Protein AF-A0A850A4W3-F1 (afdb_monomer_lite)

Radius of gyration: 32.35 Å; chains: 1; bounding box: 42×57×96 Å

pLDDT: mean 73.52, std 19.91, range [36.59, 97.5]

Foldseek 3Di:
DDPDDPVNVVVVVVVCCVPQNPVRVVVVVVVVVVVVVVVVVVVVVVCVVCVVVCPVVVVVVVVVVVPPVVVVVVVVVVVVVVVVVVVVPPPDDDDYDDDD

Structure (mmCIF, N/CA/C/O backbone):
data_AF-A0A850A4W3-F1
#
_entry.id   AF-A0A850A4W3-F1
#
loop_
_atom_site.group_PDB
_atom_site.id
_atom_site.type_symbol
_atom_site.label_atom_id
_atom_site.label_alt_id
_atom_site.label_comp_id
_atom_site.label_asym_id
_atom_site.label_entity_id
_atom_site.label_seq_id
_atom_site.pdbx_PDB_ins_code
_atom_site.Cartn_x
_atom_site.Cartn_y
_atom_site.Cartn_z
_atom_site.occupancy
_atom_site.B_iso_or_equiv
_atom_site.auth_seq_id
_atom_site.auth_comp_id
_atom_site.auth_asym_id
_atom_site.auth_atom_id
_atom_site.pdbx_PDB_model_num
ATOM 1 N N . MET A 1 1 ? 12.884 -23.223 2.298 1.00 60.41 1 MET A N 1
ATOM 2 C CA . MET A 1 1 ? 13.962 -23.006 1.314 1.00 60.41 1 MET A CA 1
ATOM 3 C C . MET A 1 1 ? 13.484 -21.966 0.310 1.00 60.41 1 MET A C 1
ATOM 5 O O . MET A 1 1 ? 12.860 -22.321 -0.674 1.00 60.41 1 MET A O 1
ATOM 9 N N . PHE A 1 2 ? 13.697 -20.687 0.616 1.00 70.50 2 PHE A N 1
ATOM 10 C CA . PHE A 1 2 ? 13.510 -19.559 -0.300 1.00 70.50 2 PHE A CA 1
ATOM 11 C C . PHE A 1 2 ? 14.688 -18.633 -0.037 1.00 70.50 2 PHE A C 1
ATOM 13 O O . PHE A 1 2 ? 14.652 -17.823 0.885 1.00 70.50 2 PHE A O 1
ATOM 20 N N . ASN A 1 3 ? 15.766 -18.824 -0.785 1.00 79.00 3 ASN A N 1
ATOM 21 C CA . ASN A 1 3 ? 16.923 -17.945 -0.716 1.00 79.00 3 ASN A CA 1
ATOM 22 C C . ASN A 1 3 ? 16.645 -16.714 -1.581 1.00 79.00 3 ASN A C 1
ATOM 24 O O . ASN A 1 3 ? 17.374 -16.491 -2.521 1.00 79.00 3 ASN A O 1
ATOM 28 N N . ILE A 1 4 ? 15.567 -15.960 -1.335 1.00 85.38 4 ILE A N 1
ATOM 29 C CA . ILE A 1 4 ? 15.333 -14.712 -2.077 1.00 85.38 4 ILE A CA 1
ATOM 30 C C . ILE A 1 4 ? 16.284 -13.660 -1.514 1.00 85.38 4 ILE A C 1
ATOM 32 O O . ILE A 1 4 ? 16.040 -13.075 -0.456 1.00 85.38 4 ILE A O 1
ATOM 36 N N . GLY A 1 5 ? 17.402 -13.463 -2.206 1.00 92.94 5 GLY A N 1
ATOM 37 C CA . GLY A 1 5 ? 18.302 -12.343 -1.979 1.00 92.94 5 GLY A CA 1
ATOM 38 C C . GLY A 1 5 ? 17.865 -11.093 -2.745 1.00 92.94 5 GLY A C 1
ATOM 39 O O . GLY A 1 5 ? 16.958 -11.116 -3.581 1.00 92.94 5 GLY A O 1
ATOM 40 N N . LEU A 1 6 ? 18.571 -9.983 -2.506 1.00 94.38 6 LEU A N 1
ATOM 41 C CA . LEU A 1 6 ? 18.375 -8.738 -3.262 1.00 94.38 6 LEU A CA 1
ATOM 42 C C . LEU A 1 6 ? 18.553 -8.943 -4.779 1.00 94.38 6 LEU A C 1
ATOM 44 O O . LEU A 1 6 ? 17.839 -8.324 -5.565 1.00 94.38 6 LEU A O 1
ATOM 48 N N . GLY A 1 7 ? 19.467 -9.830 -5.190 1.00 95.00 7 GLY A N 1
ATOM 49 C CA . GLY A 1 7 ? 19.716 -10.148 -6.599 1.00 95.00 7 GLY A CA 1
ATOM 50 C C . GLY A 1 7 ? 18.545 -10.863 -7.278 1.00 95.00 7 GLY A C 1
ATOM 51 O O . GLY A 1 7 ? 18.124 -10.448 -8.357 1.00 95.00 7 GLY A O 1
ATOM 52 N N . GLU A 1 8 ? 17.968 -11.889 -6.643 1.00 92.94 8 GLU A N 1
ATOM 53 C CA . GLU A 1 8 ? 16.796 -12.582 -7.197 1.00 92.94 8 GLU A CA 1
ATOM 54 C C . GLU A 1 8 ? 15.559 -11.689 -7.222 1.00 92.94 8 GLU A C 1
ATOM 56 O O . GLU A 1 8 ? 14.812 -11.729 -8.199 1.00 92.94 8 GLU A O 1
ATOM 61 N N . LEU A 1 9 ? 15.359 -10.838 -6.207 1.00 94.25 9 LEU A N 1
ATOM 62 C CA . LEU A 1 9 ? 14.262 -9.868 -6.218 1.00 94.25 9 LEU A CA 1
ATOM 63 C C . LEU A 1 9 ? 14.365 -8.934 -7.433 1.00 94.25 9 LEU A C 1
ATOM 65 O O . LEU A 1 9 ? 13.368 -8.700 -8.116 1.00 94.25 9 LEU A O 1
ATOM 69 N N . LEU A 1 10 ? 15.567 -8.429 -7.723 1.00 95.50 10 LEU A N 1
ATOM 70 C CA . LEU A 1 10 ? 15.806 -7.539 -8.858 1.00 95.50 10 LEU A CA 1
ATOM 71 C C . LEU A 1 10 ? 15.617 -8.265 -10.198 1.00 95.50 10 LEU A C 1
ATOM 73 O O . LEU A 1 10 ? 15.002 -7.717 -11.112 1.00 95.50 10 LEU A O 1
ATOM 77 N N . PHE A 1 11 ? 16.071 -9.516 -10.298 1.00 95.31 11 PHE A N 1
ATOM 78 C CA . PHE A 1 11 ? 15.849 -10.357 -11.475 1.00 95.31 11 PHE A CA 1
ATOM 79 C C . PHE A 1 11 ? 14.354 -10.583 -11.746 1.00 95.31 11 PHE A C 1
ATOM 81 O O . PHE A 1 11 ? 13.886 -10.367 -12.864 1.00 95.31 11 PHE A O 1
ATOM 88 N N . VAL A 1 12 ? 13.580 -10.942 -10.717 1.00 94.38 12 VAL A N 1
ATOM 89 C CA . VAL A 1 12 ? 12.123 -11.112 -10.836 1.00 94.38 12 VAL A CA 1
ATOM 90 C C . VAL A 1 12 ? 11.444 -9.789 -11.186 1.00 94.38 12 VAL A C 1
ATOM 92 O O . VAL A 1 12 ? 10.576 -9.772 -12.056 1.00 94.38 12 VAL A O 1
ATOM 95 N N . ALA A 1 13 ? 11.853 -8.674 -10.574 1.00 94.12 13 ALA A N 1
ATOM 96 C CA . ALA A 1 13 ? 11.313 -7.358 -10.902 1.00 94.12 13 ALA A CA 1
ATOM 97 C C . ALA A 1 13 ? 11.505 -7.029 -12.389 1.00 94.12 13 ALA A C 1
ATOM 99 O O . ALA A 1 13 ? 10.548 -6.630 -13.048 1.00 94.12 13 ALA A O 1
ATOM 100 N N . ILE A 1 14 ? 12.698 -7.269 -12.944 1.00 96.25 14 ILE A N 1
ATOM 101 C CA . ILE A 1 14 ? 12.972 -7.084 -14.377 1.00 96.25 14 ILE A CA 1
ATOM 102 C C . ILE A 1 14 ? 12.076 -7.988 -15.232 1.00 96.25 14 ILE A C 1
ATOM 104 O O . ILE A 1 14 ? 11.482 -7.510 -16.196 1.00 96.25 14 ILE A O 1
ATOM 108 N N . LEU A 1 15 ? 11.926 -9.267 -14.877 1.00 95.88 15 LEU A N 1
ATOM 109 C CA . LEU A 1 15 ? 11.050 -10.180 -15.619 1.00 95.88 15 LEU A CA 1
ATOM 110 C C . LEU A 1 15 ? 9.596 -9.700 -15.640 1.00 95.88 15 LEU A C 1
ATOM 112 O O . LEU A 1 15 ? 8.970 -9.678 -16.700 1.00 95.88 15 LEU A O 1
ATOM 116 N N . VAL A 1 16 ? 9.066 -9.272 -14.493 1.00 95.62 16 VAL A N 1
ATOM 117 C CA . VAL A 1 16 ? 7.706 -8.725 -14.396 1.00 95.62 16 VAL A CA 1
ATOM 118 C C . VAL A 1 16 ? 7.579 -7.453 -15.236 1.00 95.62 16 VAL A C 1
ATOM 120 O O . VAL A 1 16 ? 6.606 -7.304 -15.975 1.00 95.62 16 VAL A O 1
ATOM 123 N N . LEU A 1 17 ? 8.571 -6.560 -15.174 1.00 95.12 17 LEU A N 1
ATOM 124 C CA . LEU A 1 17 ? 8.613 -5.339 -15.981 1.00 95.12 17 LEU A CA 1
ATOM 125 C C . LEU A 1 17 ? 8.612 -5.639 -17.484 1.00 95.12 17 LEU A C 1
ATOM 127 O O . LEU A 1 17 ? 7.969 -4.910 -18.226 1.00 95.12 17 LEU A O 1
ATOM 131 N N . ILE A 1 18 ? 9.281 -6.698 -17.941 1.00 95.88 18 ILE A N 1
ATOM 132 C CA . ILE A 1 18 ? 9.284 -7.088 -19.361 1.00 95.88 18 ILE A CA 1
ATOM 133 C C . ILE A 1 18 ? 7.943 -7.709 -19.764 1.00 95.88 18 ILE A C 1
ATOM 135 O O . ILE A 1 18 ? 7.406 -7.386 -20.821 1.00 95.88 18 ILE A O 1
ATOM 139 N N . PHE A 1 19 ? 7.397 -8.601 -18.937 1.00 95.25 19 PHE A N 1
ATOM 140 C CA . PHE A 1 19 ? 6.218 -9.392 -19.296 1.00 95.25 19 PHE A CA 1
ATOM 141 C C . PHE A 1 19 ? 4.916 -8.587 -19.230 1.00 95.25 19 PHE A C 1
ATOM 143 O O . PHE A 1 19 ? 4.061 -8.687 -20.106 1.00 95.25 19 PHE A O 1
ATOM 150 N N . ILE A 1 20 ? 4.764 -7.784 -18.175 1.00 93.00 20 ILE A N 1
ATOM 151 C CA . ILE A 1 20 ? 3.591 -6.935 -17.941 1.00 93.00 20 ILE A CA 1
ATOM 152 C C . ILE A 1 20 ? 3.824 -5.516 -18.466 1.00 93.00 20 ILE A C 1
ATOM 154 O O . ILE A 1 20 ? 2.881 -4.872 -18.918 1.00 93.00 20 ILE A O 1
ATOM 158 N N . GLY A 1 21 ? 5.060 -5.022 -18.443 1.00 94.56 21 GLY A N 1
ATOM 159 C CA . GLY A 1 21 ? 5.390 -3.639 -18.782 1.00 94.56 21 GLY A CA 1
ATOM 160 C C . GLY A 1 21 ? 5.546 -2.748 -17.537 1.00 94.56 21 GLY A C 1
ATOM 161 O O . GLY A 1 21 ? 4.759 -2.875 -16.589 1.00 94.56 21 GLY A O 1
ATOM 162 N N . PRO A 1 22 ? 6.496 -1.790 -17.538 1.00 92.56 22 PRO A N 1
ATOM 163 C CA . PRO A 1 22 ? 6.734 -0.868 -16.420 1.00 92.56 22 PRO A CA 1
ATOM 164 C C . PRO A 1 22 ? 5.528 -0.001 -16.065 1.00 92.56 22 PRO A C 1
ATOM 166 O O . PRO A 1 22 ? 5.331 0.339 -14.904 1.00 92.56 22 PRO A O 1
ATOM 169 N N . GLU A 1 23 ? 4.696 0.328 -17.047 1.00 93.69 23 GLU A N 1
ATOM 170 C CA . GLU A 1 23 ? 3.521 1.182 -16.859 1.00 93.69 23 GLU A CA 1
ATOM 171 C C . GLU A 1 23 ? 2.317 0.409 -16.307 1.00 93.69 23 GLU A C 1
ATOM 173 O O . GLU A 1 23 ? 1.490 0.965 -15.584 1.00 93.69 23 GLU A O 1
ATOM 178 N N . ARG A 1 24 ? 2.223 -0.895 -16.601 1.00 93.38 24 ARG A N 1
ATOM 179 C CA . ARG A 1 24 ? 1.077 -1.728 -16.206 1.00 93.38 24 ARG A CA 1
ATOM 180 C C . ARG A 1 24 ? 1.239 -2.324 -14.814 1.00 93.38 24 ARG A C 1
ATOM 182 O O . ARG A 1 24 ? 0.248 -2.476 -14.106 1.00 93.38 24 ARG A O 1
ATOM 189 N N . LEU A 1 25 ? 2.471 -2.611 -14.392 1.00 94.38 25 LEU A N 1
ATOM 190 C CA . LEU A 1 25 ? 2.786 -3.111 -13.051 1.00 94.38 25 LEU A CA 1
ATOM 191 C C . LEU A 1 25 ? 2.185 -2.224 -11.935 1.00 94.38 25 LEU A C 1
ATOM 193 O O . LEU A 1 25 ? 1.407 -2.743 -11.129 1.00 94.38 25 LEU A O 1
ATOM 197 N N . PRO A 1 26 ? 2.436 -0.897 -11.884 1.00 91.94 26 PRO A N 1
ATOM 198 C CA . PRO A 1 26 ? 1.848 -0.042 -10.856 1.00 91.94 26 PRO A CA 1
ATOM 199 C C . PRO A 1 26 ? 0.322 0.017 -10.962 1.00 91.94 26 PRO A C 1
ATOM 201 O O . PRO A 1 26 ? -0.357 0.109 -9.943 1.00 91.94 26 PRO A O 1
ATOM 204 N N . GLN A 1 27 ? -0.239 -0.075 -12.169 1.00 94.94 27 GLN A N 1
ATOM 205 C CA . GLN A 1 27 ? -1.687 -0.094 -12.362 1.00 94.94 27 GLN A CA 1
ATOM 206 C C . GLN A 1 27 ? -2.325 -1.359 -11.765 1.00 94.94 27 GLN A C 1
ATOM 208 O O . GLN A 1 27 ? -3.322 -1.251 -11.052 1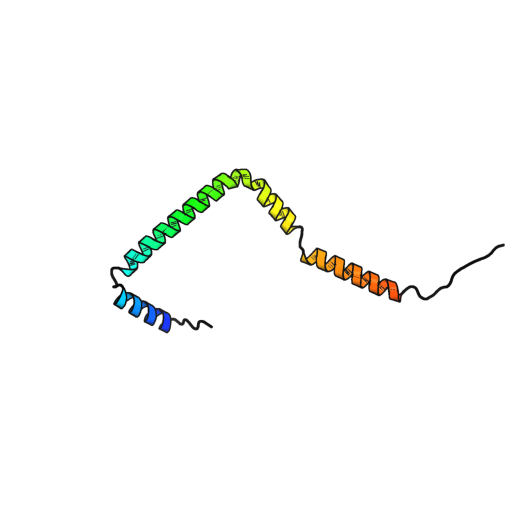.00 94.94 27 GLN A O 1
ATOM 213 N N . VAL A 1 28 ? -1.722 -2.533 -11.975 1.00 94.56 28 VAL A N 1
ATOM 214 C CA . VAL A 1 28 ? -2.175 -3.808 -11.387 1.00 94.56 28 VAL A CA 1
ATOM 215 C C . VAL A 1 28 ? -2.032 -3.793 -9.865 1.00 94.56 28 VAL A C 1
ATOM 217 O O . VAL A 1 28 ? -2.969 -4.158 -9.157 1.00 94.56 28 VAL A O 1
ATOM 220 N N . LEU A 1 29 ? -0.903 -3.307 -9.336 1.00 95.56 29 LEU A N 1
ATOM 221 C CA . LEU A 1 29 ? -0.719 -3.173 -7.886 1.00 95.56 29 LEU A CA 1
ATOM 222 C C . LEU A 1 29 ? -1.760 -2.248 -7.254 1.00 95.56 29 LEU A C 1
ATOM 224 O O . LEU A 1 29 ? -2.253 -2.544 -6.169 1.00 95.56 29 LEU A O 1
ATOM 228 N N . ARG A 1 30 ? -2.130 -1.153 -7.929 1.00 96.19 30 ARG A N 1
ATOM 229 C CA . ARG A 1 30 ? -3.194 -0.252 -7.459 1.00 96.19 30 ARG A CA 1
ATOM 230 C C . ARG A 1 30 ? -4.550 -0.948 -7.418 1.00 96.19 30 ARG A C 1
ATOM 232 O O . ARG A 1 30 ? -5.259 -0.782 -6.434 1.00 96.19 30 ARG A O 1
ATOM 239 N N . GLN A 1 31 ? -4.884 -1.750 -8.428 1.00 96.44 31 GLN A N 1
ATOM 240 C CA . GLN A 1 31 ? -6.134 -2.519 -8.452 1.00 96.44 31 GLN A CA 1
ATOM 241 C C . GLN A 1 31 ? -6.187 -3.541 -7.311 1.00 96.44 31 GLN A C 1
ATOM 243 O O . GLN A 1 31 ? -7.168 -3.593 -6.571 1.00 96.44 31 GLN A O 1
ATOM 248 N N . ILE A 1 32 ? -5.111 -4.310 -7.118 1.00 97.44 32 ILE A N 1
ATOM 249 C CA . ILE A 1 32 ? -5.008 -5.270 -6.010 1.00 97.44 32 ILE A CA 1
ATOM 250 C C . ILE A 1 32 ? -5.088 -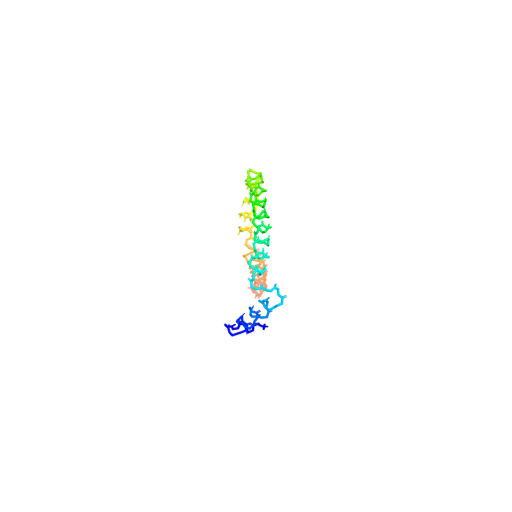4.534 -4.669 1.00 97.44 32 ILE A C 1
ATOM 252 O O . ILE A 1 32 ? -5.831 -4.944 -3.781 1.00 97.44 32 ILE A O 1
ATOM 256 N N . GLY A 1 33 ? -4.361 -3.424 -4.533 1.00 97.12 33 GLY A N 1
ATOM 257 C CA . GLY A 1 33 ? -4.358 -2.601 -3.329 1.00 97.12 33 GLY A CA 1
ATOM 258 C C . GLY A 1 33 ? -5.741 -2.052 -2.992 1.00 97.12 33 GLY A C 1
ATOM 259 O O . GLY A 1 33 ? -6.141 -2.091 -1.833 1.00 97.12 33 GLY A O 1
ATOM 260 N N . GLU A 1 34 ? -6.503 -1.607 -3.990 1.00 97.12 34 GLU A N 1
ATOM 261 C CA . GLU A 1 34 ? -7.877 -1.139 -3.804 1.00 97.12 34 GLU A CA 1
ATOM 262 C C . GLU A 1 34 ? -8.802 -2.267 -3.328 1.00 97.12 34 GLU A C 1
ATOM 264 O O . GLU A 1 34 ? -9.596 -2.063 -2.409 1.00 97.12 34 GLU A O 1
ATOM 269 N N . VAL A 1 35 ? -8.675 -3.471 -3.896 1.00 97.50 35 VAL A N 1
ATOM 270 C CA . VAL A 1 35 ? -9.443 -4.648 -3.457 1.00 97.50 35 VAL A CA 1
ATOM 271 C C . VAL A 1 35 ? -9.094 -5.021 -2.016 1.00 97.50 35 VAL A C 1
ATOM 273 O O . VAL A 1 35 ? -9.993 -5.187 -1.193 1.00 97.50 35 VAL A O 1
ATOM 276 N N . VAL A 1 36 ? -7.804 -5.098 -1.680 1.00 97.50 36 VAL A N 1
ATOM 277 C CA . VAL A 1 36 ? -7.339 -5.387 -0.313 1.00 97.50 36 VAL A CA 1
ATOM 278 C C . VAL A 1 36 ? -7.809 -4.309 0.664 1.00 97.50 36 VAL A C 1
ATOM 280 O O . VAL A 1 36 ? -8.244 -4.627 1.771 1.00 97.50 36 VAL A O 1
ATOM 283 N N . TYR A 1 37 ? -7.770 -3.039 0.261 1.00 96.94 37 TYR A N 1
ATOM 284 C CA . TYR A 1 37 ? -8.249 -1.924 1.072 1.00 96.94 37 TYR A CA 1
ATOM 285 C C . TYR A 1 37 ? -9.750 -2.034 1.353 1.00 96.94 37 TYR A C 1
ATOM 287 O O . TYR A 1 37 ? -10.157 -1.949 2.512 1.00 96.94 37 TYR A O 1
ATOM 295 N N . LYS A 1 38 ? -10.563 -2.298 0.323 1.00 96.31 38 LYS A N 1
ATOM 296 C CA . LYS A 1 38 ? -12.012 -2.506 0.465 1.00 96.31 38 LYS A CA 1
ATOM 297 C C . LYS A 1 38 ? -12.324 -3.698 1.366 1.00 96.31 38 LYS A C 1
ATOM 299 O O . LYS A 1 38 ? -13.141 -3.565 2.270 1.00 96.31 38 LYS A O 1
ATOM 304 N N . LEU A 1 39 ? -11.629 -4.823 1.185 1.00 96.88 39 LEU A N 1
ATOM 305 C CA . LEU A 1 39 ? -11.769 -5.999 2.051 1.00 96.88 39 LEU A CA 1
ATOM 306 C C . LEU A 1 39 ? -11.423 -5.676 3.506 1.00 96.88 39 LEU A C 1
ATOM 308 O O . LEU A 1 39 ? -12.169 -6.044 4.409 1.00 96.88 39 LEU A O 1
ATOM 312 N N . ARG A 1 40 ? -10.327 -4.948 3.746 1.00 95.69 40 ARG A N 1
ATOM 313 C CA . ARG A 1 40 ? -9.943 -4.509 5.093 1.00 95.69 40 ARG A CA 1
ATOM 314 C C . ARG A 1 40 ? -10.992 -3.582 5.708 1.00 95.69 40 ARG A C 1
ATOM 316 O O . ARG A 1 40 ? -11.271 -3.702 6.895 1.00 95.69 40 ARG A O 1
ATOM 323 N N . GLN A 1 41 ? -11.561 -2.668 4.926 1.00 95.19 41 GLN A N 1
ATOM 324 C CA . GLN A 1 41 ? -12.593 -1.745 5.394 1.00 95.19 41 GLN A CA 1
ATOM 325 C C . GLN A 1 41 ? -13.900 -2.474 5.726 1.00 95.19 41 GLN A C 1
ATOM 327 O O . GLN A 1 41 ? -14.477 -2.216 6.776 1.00 95.19 41 GLN A O 1
ATOM 332 N N . MET A 1 42 ? -14.312 -3.431 4.893 1.00 93.50 42 MET A N 1
ATOM 333 C CA . MET A 1 42 ? -15.446 -4.315 5.174 1.00 93.50 42 MET A CA 1
ATOM 334 C C . MET A 1 42 ? -15.199 -5.151 6.433 1.00 93.50 42 MET A C 1
ATOM 336 O O . MET A 1 42 ? -16.043 -5.189 7.318 1.00 93.50 42 MET A O 1
ATOM 340 N N . ALA A 1 43 ? -14.016 -5.756 6.573 1.00 91.81 43 ALA A N 1
ATOM 341 C CA . ALA A 1 43 ? -13.650 -6.499 7.777 1.00 91.81 43 ALA A CA 1
ATOM 342 C C . ALA A 1 43 ? -13.666 -5.614 9.034 1.00 91.81 43 ALA A C 1
ATOM 344 O O . ALA A 1 43 ? -14.076 -6.076 10.095 1.00 91.81 43 ALA A O 1
ATOM 345 N N . ALA A 1 44 ? -13.256 -4.346 8.923 1.00 90.31 44 ALA A N 1
ATOM 346 C CA . ALA A 1 44 ? -13.314 -3.381 10.018 1.00 90.31 44 ALA A CA 1
ATOM 347 C C . ALA A 1 44 ? -14.754 -2.971 10.366 1.00 90.31 44 ALA A C 1
ATOM 349 O O . ALA A 1 44 ? -15.067 -2.839 11.541 1.00 90.31 44 ALA A O 1
ATOM 350 N N . GLN A 1 45 ? -15.632 -2.810 9.373 1.00 88.56 45 GLN A N 1
ATOM 351 C CA . GLN A 1 45 ? -17.057 -2.536 9.588 1.00 88.56 45 GLN A CA 1
ATOM 352 C C . GLN A 1 45 ? -17.748 -3.711 10.275 1.00 88.56 45 GLN A C 1
ATOM 354 O O . GLN A 1 45 ? -18.369 -3.509 11.308 1.00 88.56 45 GLN A O 1
ATOM 359 N N . LEU A 1 46 ? -17.525 -4.937 9.792 1.00 87.25 46 LEU A N 1
ATOM 360 C CA . LEU A 1 46 ? -18.000 -6.151 10.459 1.00 87.25 46 LEU A CA 1
ATOM 361 C C . LEU A 1 46 ? -17.441 -6.231 11.882 1.00 87.25 46 LEU A C 1
ATOM 363 O O . LEU A 1 46 ? -18.185 -6.459 12.820 1.00 87.25 46 LEU A O 1
ATOM 367 N N . SER A 1 47 ? -16.142 -5.994 12.072 1.00 84.19 47 SER A N 1
ATOM 368 C CA . SER A 1 47 ? -15.527 -6.017 13.407 1.00 84.19 47 SER A CA 1
ATOM 369 C C . SER A 1 47 ? -16.059 -4.927 14.341 1.00 84.19 47 SER A C 1
ATOM 371 O O . SER A 1 47 ? -15.981 -5.111 15.547 1.00 84.19 47 SER A O 1
ATOM 373 N N . ASN A 1 48 ? -16.573 -3.811 13.818 1.00 84.56 48 ASN A N 1
ATOM 374 C CA . ASN A 1 48 ? -17.201 -2.748 14.605 1.00 84.56 48 ASN A CA 1
ATOM 375 C C . ASN A 1 48 ? -18.673 -3.064 14.908 1.00 84.56 48 ASN A C 1
ATOM 377 O O . ASN A 1 48 ? -19.084 -2.911 16.049 1.00 84.56 48 ASN A O 1
ATOM 381 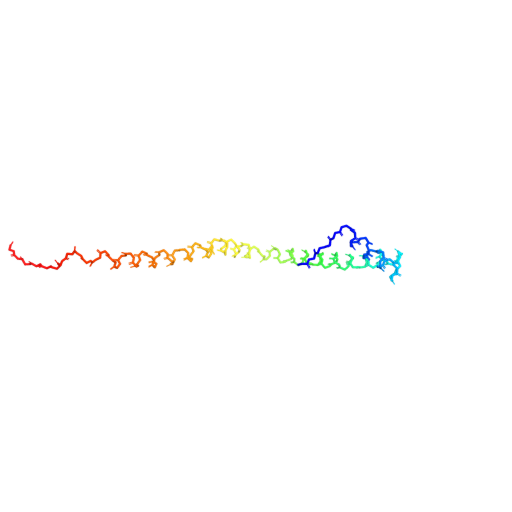N N . GLU A 1 49 ? -19.435 -3.548 13.923 1.00 74.19 49 GLU A N 1
ATOM 382 C CA . GLU A 1 49 ? -20.839 -3.961 14.085 1.00 74.19 49 GLU A CA 1
ATOM 383 C C . GLU A 1 49 ? -20.961 -5.186 14.995 1.00 74.19 49 GLU A C 1
ATOM 385 O O . GLU A 1 49 ? -21.784 -5.205 15.899 1.00 74.19 49 GLU A O 1
ATOM 390 N N . PHE A 1 50 ? -20.081 -6.175 14.833 1.00 66.31 50 PHE A N 1
ATOM 391 C CA . PHE A 1 50 ? -19.943 -7.258 15.796 1.00 66.31 50 PHE A CA 1
ATOM 392 C C . PHE A 1 50 ? -19.220 -6.783 17.058 1.00 66.31 50 PHE A C 1
ATOM 394 O O . PHE A 1 50 ? -19.471 -7.319 18.116 1.00 66.31 50 PHE A O 1
ATOM 401 N N . GLY A 1 51 ? -18.335 -5.788 17.003 1.00 63.75 51 GLY A N 1
ATOM 402 C CA . GLY A 1 51 ? -17.539 -5.316 18.146 1.00 63.75 51 GLY A CA 1
ATOM 403 C C . GLY A 1 51 ? -18.362 -4.858 19.349 1.00 63.75 51 GLY A C 1
ATOM 404 O O . GLY A 1 51 ? -17.910 -5.022 20.482 1.00 63.75 51 GLY A O 1
ATOM 405 N N . GLU A 1 52 ? -19.567 -4.348 19.104 1.00 58.31 52 GLU A N 1
ATOM 406 C CA . GLU A 1 52 ? -20.532 -3.980 20.145 1.00 58.31 52 GLU A CA 1
ATOM 407 C C . GLU A 1 52 ? -21.257 -5.214 20.733 1.00 58.31 52 GLU A C 1
ATOM 409 O O . GLU A 1 52 ? -21.576 -5.228 21.917 1.00 58.31 52 GLU A O 1
ATOM 414 N N . ASP A 1 53 ? -21.367 -6.305 19.962 1.00 55.44 53 ASP A N 1
ATOM 415 C CA . ASP A 1 53 ? -21.915 -7.617 20.359 1.00 55.44 53 ASP A CA 1
ATOM 416 C C . ASP A 1 53 ? -20.832 -8.673 20.723 1.00 55.44 53 ASP A C 1
ATOM 418 O O . ASP A 1 53 ? -21.149 -9.803 21.098 1.00 55.44 53 ASP A O 1
ATOM 422 N N . LEU A 1 54 ? -19.537 -8.340 20.609 1.00 54.31 54 LEU A N 1
ATOM 423 C CA . LEU A 1 54 ? -18.369 -9.225 20.791 1.00 54.31 54 LEU A CA 1
ATOM 424 C C . LEU A 1 54 ? -17.646 -9.019 22.132 1.00 54.31 54 LEU A C 1
ATOM 426 O O . LEU A 1 54 ? -16.651 -9.708 22.386 1.00 54.31 54 LEU A O 1
ATOM 430 N N . GLU A 1 55 ? -18.140 -8.144 23.015 1.00 57.91 55 GLU A N 1
ATOM 431 C CA . GLU A 1 55 ? -17.829 -8.216 24.455 1.00 57.91 55 GLU A CA 1
ATOM 432 C C . GLU A 1 55 ? -17.802 -9.669 24.978 1.00 57.91 55 GLU A C 1
ATOM 434 O O . GLU A 1 55 ? -16.776 -10.067 25.544 1.00 57.91 55 GLU A O 1
ATOM 439 N N . PRO A 1 56 ? -18.808 -10.523 24.689 1.00 57.09 56 PRO A N 1
ATOM 440 C CA . PRO A 1 56 ? -18.777 -11.921 25.109 1.00 57.09 56 PRO A CA 1
ATOM 441 C C . PRO A 1 56 ? -17.612 -12.728 24.516 1.00 57.09 56 PRO A C 1
ATOM 443 O O . PRO A 1 56 ? -17.149 -13.667 25.156 1.00 57.09 56 PRO A O 1
ATOM 446 N N . ILE A 1 57 ? -17.066 -12.389 23.338 1.00 55.56 57 ILE A N 1
ATOM 447 C CA . ILE A 1 57 ? -15.904 -13.109 22.776 1.00 55.56 57 ILE A CA 1
ATOM 448 C C . ILE A 1 57 ? -14.596 -12.684 23.444 1.00 55.56 57 ILE A C 1
ATOM 450 O O . ILE A 1 57 ? -13.721 -13.529 23.636 1.00 55.56 57 ILE A O 1
ATOM 454 N N . ARG A 1 58 ? -14.456 -11.423 23.869 1.00 60.06 58 ARG A N 1
ATOM 455 C CA . ARG A 1 58 ? -13.331 -11.030 24.734 1.00 60.06 58 ARG A CA 1
ATOM 456 C C . ARG A 1 58 ? -13.400 -11.733 26.084 1.00 60.06 58 ARG A C 1
ATOM 458 O O . ARG A 1 58 ? -12.360 -12.157 26.576 1.00 60.06 58 ARG A O 1
ATOM 465 N N . GLU A 1 59 ? -14.597 -11.921 26.630 1.00 58.31 59 GLU A N 1
ATOM 466 C CA . GLU A 1 59 ? -14.816 -12.686 27.860 1.00 58.31 59 GLU A CA 1
ATOM 467 C C . GLU A 1 59 ? -14.526 -14.186 27.666 1.00 58.31 59 GLU A C 1
ATOM 469 O O . GLU A 1 59 ? -13.853 -14.811 28.481 1.00 58.31 59 GLU A O 1
ATOM 474 N N . LEU A 1 60 ? -14.905 -14.767 26.524 1.00 57.50 60 LEU A N 1
ATOM 475 C CA . LEU A 1 60 ? -14.522 -16.134 26.157 1.00 57.50 60 LEU A CA 1
ATOM 476 C C . LEU A 1 60 ? -13.017 -16.275 25.908 1.00 57.50 60 LEU A C 1
ATOM 478 O O . LEU A 1 60 ? -12.458 -17.323 26.205 1.00 57.50 60 LEU A O 1
ATOM 482 N N . GLN A 1 61 ? -12.341 -15.249 25.390 1.00 60.59 61 GLN A N 1
ATOM 483 C CA . GLN A 1 61 ? -10.897 -15.261 25.151 1.00 60.59 61 GLN A CA 1
ATOM 484 C C . GLN A 1 61 ? -10.095 -15.036 26.441 1.00 60.59 61 GLN A C 1
ATOM 486 O O . GLN A 1 61 ? -9.005 -15.588 26.571 1.00 60.59 61 GLN A O 1
ATOM 491 N N . THR A 1 62 ? -10.627 -14.301 27.424 1.00 61.28 62 THR A N 1
ATOM 492 C CA . THR A 1 62 ? -10.054 -14.222 28.778 1.00 61.28 62 THR A CA 1
ATOM 493 C C . THR A 1 62 ? -10.349 -15.484 29.592 1.00 61.28 62 THR A C 1
ATOM 495 O O . THR A 1 62 ? -9.461 -15.946 30.309 1.00 61.28 62 THR A O 1
ATOM 498 N N . LEU A 1 63 ? -11.520 -16.116 29.440 1.00 57.84 63 LEU A N 1
ATOM 499 C CA . LEU A 1 63 ? -11.794 -17.450 29.996 1.00 57.84 63 LEU A CA 1
ATOM 500 C C . LEU A 1 63 ? -10.896 -18.518 29.349 1.00 57.84 63 LEU A C 1
ATOM 502 O O . LEU A 1 63 ? -10.263 -19.290 30.063 1.00 57.84 63 LEU A O 1
ATOM 506 N N . ALA A 1 64 ? -10.772 -18.533 28.020 1.00 60.31 64 ALA A N 1
ATOM 507 C CA . ALA A 1 64 ? -9.906 -19.451 27.275 1.00 60.31 64 ALA A CA 1
ATOM 508 C C . ALA A 1 64 ? -8.412 -19.178 27.509 1.00 60.31 64 ALA A C 1
ATOM 510 O O . ALA A 1 64 ? -7.618 -20.111 27.557 1.00 60.31 64 ALA A O 1
ATOM 511 N N . GLY A 1 65 ? -8.023 -17.916 27.702 1.00 61.22 65 GLY A N 1
ATOM 512 C CA . GLY A 1 65 ? -6.664 -17.520 28.074 1.00 61.22 65 GLY A CA 1
ATOM 513 C C . GLY A 1 65 ? -6.304 -17.880 29.519 1.00 61.22 65 GLY A C 1
ATOM 514 O O . GLY A 1 65 ? -5.144 -18.166 29.803 1.00 61.22 65 GLY A O 1
ATOM 515 N N . ASN A 1 66 ? -7.289 -17.926 30.424 1.00 57.78 66 ASN A N 1
ATOM 516 C CA . ASN A 1 66 ? -7.125 -18.448 31.787 1.00 57.78 66 ASN A CA 1
ATOM 517 C C . ASN A 1 66 ? -7.193 -19.984 31.856 1.00 57.78 66 ASN A C 1
ATOM 519 O O . ASN A 1 66 ? -6.644 -20.584 32.782 1.00 57.78 66 ASN A O 1
ATOM 523 N N . LEU A 1 67 ? -7.802 -20.633 30.862 1.00 52.62 67 LEU A N 1
ATOM 524 C CA . LEU A 1 67 ? -7.706 -22.071 30.607 1.00 52.62 67 LEU A CA 1
ATOM 525 C C . LEU A 1 67 ? -6.388 -22.381 29.893 1.00 52.62 67 LEU A C 1
ATOM 527 O O . LEU A 1 67 ? -6.384 -22.934 28.805 1.00 52.62 67 LEU A O 1
ATOM 531 N N . ASP A 1 68 ? -5.267 -22.009 30.506 1.00 61.12 68 ASP A N 1
ATOM 532 C CA . ASP A 1 68 ? -3.918 -22.302 30.033 1.00 61.12 68 ASP A CA 1
ATOM 533 C C . ASP A 1 68 ? -3.757 -23.840 29.974 1.00 61.12 68 AS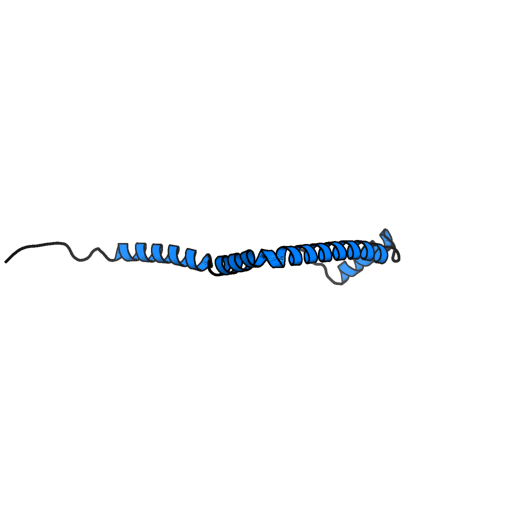P A C 1
ATOM 535 O O . ASP A 1 68 ? -3.523 -24.484 31.010 1.00 61.12 68 ASP A O 1
ATOM 539 N N . PRO A 1 69 ? -3.928 -24.487 28.800 1.00 59.91 69 PRO A N 1
ATOM 540 C CA . PRO A 1 69 ? -4.051 -25.943 28.722 1.00 59.91 69 PRO A CA 1
ATOM 541 C C . PRO A 1 69 ? -2.743 -26.606 29.159 1.00 59.91 69 PRO A C 1
ATOM 543 O O . PRO A 1 69 ? -2.733 -27.723 29.664 1.00 59.91 69 PRO A O 1
ATOM 546 N N . ARG A 1 70 ? -1.631 -25.865 29.077 1.00 56.34 70 ARG A N 1
ATOM 547 C CA . ARG A 1 70 ? -0.316 -26.261 29.580 1.00 56.34 70 ARG A CA 1
ATOM 548 C C . ARG A 1 70 ? -0.282 -26.444 31.097 1.00 56.34 70 ARG A C 1
ATOM 550 O O . ARG A 1 70 ? 0.368 -27.375 31.564 1.00 56.34 70 ARG A O 1
ATOM 557 N N . ARG A 1 71 ? -1.001 -25.619 31.869 1.00 62.44 71 ARG A N 1
ATOM 558 C CA . ARG A 1 71 ? -1.076 -25.751 33.337 1.00 62.44 71 ARG A CA 1
ATOM 559 C C . ARG A 1 71 ? -1.986 -26.898 33.760 1.00 62.44 71 ARG A C 1
ATOM 561 O O . ARG A 1 71 ? -1.704 -27.563 34.751 1.00 62.44 71 ARG A O 1
ATOM 568 N N . GLN A 1 72 ? -3.054 -27.152 33.005 1.00 57.44 72 GLN A N 1
ATOM 569 C CA . GLN A 1 72 ? -3.976 -28.254 33.283 1.00 57.44 72 GLN A CA 1
ATOM 570 C C . GLN A 1 72 ? -3.362 -29.610 32.913 1.00 57.44 72 GLN A C 1
ATOM 572 O O . GLN A 1 72 ? -3.426 -30.539 33.712 1.00 57.44 72 GLN A O 1
ATOM 577 N N . ILE A 1 73 ? -2.673 -29.693 31.769 1.00 62.28 73 ILE A N 1
ATOM 578 C CA . ILE A 1 73 ? -1.886 -30.871 31.377 1.00 62.28 73 ILE A CA 1
ATOM 579 C C . ILE A 1 73 ? -0.764 -31.113 32.395 1.00 62.28 73 ILE A C 1
ATOM 581 O O . ILE A 1 73 ? -0.594 -32.241 32.844 1.00 62.28 73 ILE A O 1
ATOM 585 N N . GLY A 1 74 ? -0.073 -30.056 32.839 1.00 65.75 74 GLY A N 1
ATOM 586 C CA . GLY A 1 74 ? 0.910 -30.139 33.920 1.00 65.75 74 GLY A CA 1
ATOM 587 C C . GLY A 1 74 ? 0.324 -30.704 35.215 1.00 65.75 74 GLY A C 1
ATOM 588 O O . GLY A 1 74 ? 0.919 -31.600 35.790 1.00 65.75 74 GLY A O 1
ATOM 589 N N . ARG A 1 75 ? -0.872 -30.268 35.632 1.00 68.31 75 ARG A N 1
ATOM 590 C CA . ARG A 1 75 ? -1.527 -30.750 36.861 1.00 68.31 75 ARG A CA 1
ATOM 591 C C . ARG A 1 75 ? -2.015 -32.198 36.759 1.00 68.31 75 ARG A C 1
ATOM 593 O O . ARG A 1 75 ? -1.972 -32.912 37.747 1.00 68.31 75 ARG A O 1
ATOM 600 N N . VAL A 1 76 ? -2.473 -32.647 35.590 1.00 65.88 76 VAL A N 1
ATOM 601 C CA . VAL A 1 76 ? -2.883 -34.051 35.382 1.00 65.88 76 VAL A CA 1
ATOM 602 C C . VAL A 1 76 ? -1.662 -34.974 35.325 1.00 65.88 76 VAL A C 1
ATOM 604 O O . VAL A 1 76 ? -1.708 -36.079 35.865 1.00 65.88 76 VAL A O 1
ATOM 607 N N . LEU A 1 77 ? -0.560 -34.514 34.726 1.00 70.69 77 LEU A N 1
ATOM 608 C CA . LEU A 1 77 ? 0.726 -35.217 34.736 1.00 70.69 77 LEU A CA 1
ATOM 609 C C . LEU A 1 77 ? 1.333 -35.262 36.142 1.00 70.69 77 LEU A C 1
ATOM 611 O O . LEU A 1 77 ? 1.836 -36.306 36.533 1.00 70.69 77 LEU A O 1
ATOM 615 N N . ASP A 1 78 ? 1.233 -34.170 36.901 1.00 68.81 78 ASP A N 1
ATOM 616 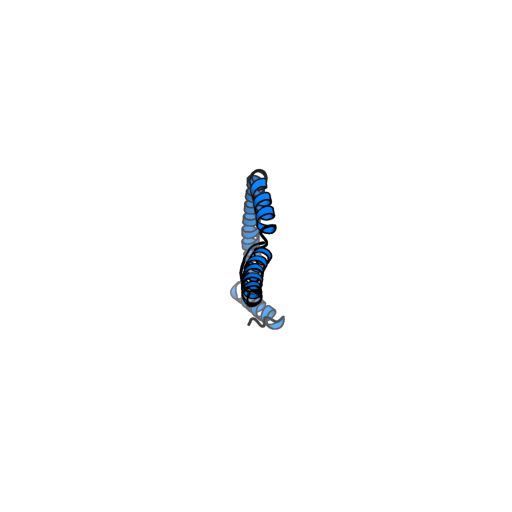C CA . ASP A 1 78 ? 1.724 -34.054 38.277 1.00 68.81 78 ASP A CA 1
ATOM 617 C C . ASP A 1 78 ? 0.877 -34.887 39.246 1.00 68.81 78 ASP A C 1
ATOM 619 O O . ASP A 1 78 ? 1.431 -35.680 39.981 1.00 68.81 78 ASP A O 1
ATOM 623 N N . VAL A 1 79 ? -0.460 -34.867 39.155 1.00 67.50 79 VAL A N 1
ATOM 624 C CA . VAL A 1 79 ? -1.345 -35.778 39.916 1.00 67.50 79 VAL A CA 1
ATOM 625 C C . VAL A 1 79 ? -1.092 -37.244 39.558 1.00 67.50 79 VAL A C 1
ATOM 627 O O . VAL A 1 79 ? -1.178 -38.105 40.427 1.00 67.50 79 VAL A O 1
ATOM 630 N N . SER A 1 80 ? -0.758 -37.549 38.300 1.00 65.25 80 SER A N 1
ATOM 631 C CA . SER A 1 80 ? -0.382 -38.911 37.893 1.00 65.25 80 SER A CA 1
ATOM 632 C C . SER A 1 80 ? 1.016 -39.295 38.391 1.00 65.25 80 SER A C 1
ATOM 634 O O . SER A 1 80 ? 1.235 -40.449 38.750 1.00 65.25 80 SER A O 1
ATOM 636 N N . ALA A 1 81 ? 1.950 -38.343 38.446 1.00 64.81 81 ALA A N 1
ATOM 637 C CA . ALA A 1 81 ? 3.286 -38.527 39.004 1.00 64.81 81 ALA A CA 1
ATOM 638 C C . ALA A 1 81 ? 3.250 -38.667 40.535 1.00 64.81 81 ALA A C 1
ATOM 640 O O . ALA A 1 81 ? 3.955 -39.511 41.077 1.00 64.81 81 ALA A O 1
ATOM 641 N N . ASP A 1 82 ? 2.384 -37.916 41.214 1.00 55.72 82 ASP A N 1
ATOM 642 C CA . ASP A 1 82 ? 2.157 -37.949 42.659 1.00 55.72 82 ASP A CA 1
ATOM 643 C C . ASP A 1 82 ? 1.362 -39.204 43.060 1.00 55.72 82 ASP A C 1
ATOM 645 O O . ASP A 1 82 ? 1.704 -39.874 44.028 1.00 55.72 82 ASP A O 1
ATOM 649 N N . ALA A 1 83 ? 0.391 -39.638 42.245 1.00 59.50 83 ALA A N 1
ATOM 650 C CA . ALA A 1 83 ? -0.277 -40.933 42.411 1.00 59.50 83 ALA A CA 1
ATOM 651 C C . ALA A 1 83 ? 0.682 -42.118 42.183 1.00 59.50 83 ALA A C 1
ATOM 653 O O . ALA A 1 83 ? 0.626 -43.112 42.912 1.00 59.50 83 ALA A O 1
ATOM 654 N N . ALA A 1 84 ? 1.598 -42.014 41.213 1.00 56.78 84 ALA A N 1
ATOM 655 C CA . ALA A 1 84 ? 2.653 -43.005 41.009 1.00 56.78 84 ALA A CA 1
ATOM 656 C C . ALA A 1 84 ? 3.671 -42.998 42.167 1.00 56.78 84 ALA A C 1
ATOM 658 O O . ALA A 1 84 ? 4.045 -44.069 42.649 1.00 56.78 84 ALA A O 1
ATOM 659 N N . ALA A 1 85 ? 4.055 -41.821 42.674 1.00 58.84 85 ALA A N 1
ATOM 660 C CA . ALA A 1 85 ? 4.955 -41.663 43.818 1.00 58.84 85 ALA A CA 1
ATOM 661 C C . ALA A 1 85 ? 4.319 -42.122 45.147 1.00 58.84 85 ALA A C 1
ATOM 663 O O . ALA A 1 85 ? 4.991 -42.745 45.970 1.00 58.84 85 ALA A O 1
ATOM 664 N N . GLY A 1 86 ? 3.013 -41.913 45.331 1.00 51.00 86 GLY A N 1
ATOM 665 C CA . GLY A 1 86 ? 2.242 -42.373 46.490 1.00 51.00 86 GLY A CA 1
ATOM 666 C C . GLY A 1 86 ? 2.061 -43.894 46.542 1.00 51.00 86 GLY A C 1
ATOM 667 O O . GLY A 1 86 ? 1.952 -44.469 47.628 1.00 51.00 86 GLY A O 1
ATOM 668 N N . SER A 1 87 ? 2.117 -44.572 45.388 1.00 48.19 87 SER A N 1
ATOM 669 C CA . SER A 1 87 ? 2.049 -46.041 45.311 1.00 48.19 87 SER A CA 1
ATOM 670 C C . SER A 1 87 ? 3.361 -46.751 45.682 1.00 48.19 87 SER A C 1
ATOM 672 O O . SER A 1 87 ? 3.338 -47.932 46.020 1.00 48.19 87 SER A O 1
ATOM 674 N N . ALA A 1 88 ? 4.493 -46.035 45.708 1.00 50.69 88 ALA A N 1
ATOM 675 C CA . ALA A 1 88 ? 5.782 -46.567 46.163 1.00 50.69 88 ALA A CA 1
ATOM 676 C C . ALA A 1 88 ? 6.054 -46.326 47.667 1.00 50.69 88 ALA A C 1
ATOM 678 O O . ALA A 1 88 ? 7.027 -46.852 48.203 1.00 50.69 88 ALA A O 1
ATOM 679 N N . GLY A 1 89 ? 5.201 -45.553 48.358 1.00 45.19 89 GLY A N 1
ATOM 680 C CA . GLY A 1 89 ? 5.388 -45.165 49.764 1.00 45.19 89 GLY A CA 1
ATOM 681 C C . GLY A 1 89 ? 4.547 -45.922 50.803 1.00 45.19 89 GLY A C 1
ATOM 682 O O . GLY A 1 89 ? 4.822 -45.804 51.993 1.00 45.19 89 GLY A O 1
ATOM 683 N N . THR A 1 90 ? 3.551 -46.721 50.402 1.00 42.47 90 THR A N 1
ATOM 684 C CA . THR A 1 90 ? 2.605 -47.371 51.346 1.00 42.47 90 THR A CA 1
ATOM 685 C C . THR A 1 90 ? 2.882 -48.868 51.549 1.00 42.47 90 THR A C 1
ATOM 687 O O . THR A 1 90 ? 1.978 -49.686 51.660 1.00 42.47 90 THR A O 1
ATOM 690 N N . ALA A 1 91 ? 4.155 -49.252 51.646 1.00 47.22 91 ALA A N 1
ATOM 691 C CA . ALA A 1 91 ? 4.551 -50.613 52.019 1.00 47.22 91 ALA A CA 1
ATOM 692 C C . ALA A 1 91 ? 5.513 -50.630 53.218 1.00 47.22 91 ALA A C 1
ATOM 694 O O . ALA A 1 91 ? 6.548 -51.283 53.174 1.00 47.22 91 ALA A O 1
ATOM 695 N N . ALA A 1 92 ? 5.188 -49.915 54.300 1.00 47.38 92 ALA A N 1
ATOM 696 C CA . ALA A 1 92 ? 5.790 -50.166 55.614 1.00 47.38 92 ALA A CA 1
ATOM 697 C C . ALA A 1 92 ? 4.955 -49.582 56.769 1.00 47.38 92 ALA A C 1
ATOM 699 O O . ALA A 1 92 ? 5.343 -48.579 57.358 1.00 47.38 92 ALA A O 1
ATOM 700 N N . LYS A 1 93 ? 3.830 -50.226 57.115 1.00 39.72 93 LYS A N 1
ATOM 701 C CA . LYS A 1 93 ? 3.564 -50.748 58.476 1.00 39.72 93 LYS A CA 1
ATOM 702 C C . LYS A 1 93 ? 2.217 -51.495 58.485 1.00 39.72 93 LYS A C 1
ATOM 704 O O . LYS A 1 93 ? 1.201 -50.872 58.185 1.00 39.72 93 LYS A O 1
ATOM 709 N N . PRO A 1 94 ? 2.190 -52.803 58.797 1.00 42.50 94 PRO A N 1
ATOM 710 C CA . PRO A 1 94 ? 0.954 -53.564 58.860 1.00 42.50 94 PRO A CA 1
ATOM 711 C C . PRO A 1 94 ? 0.134 -53.127 60.076 1.00 42.50 94 PRO A C 1
ATOM 713 O O . PRO A 1 94 ? 0.649 -52.961 61.180 1.00 42.50 94 PRO A O 1
ATOM 716 N N . GLU A 1 95 ? -1.133 -52.855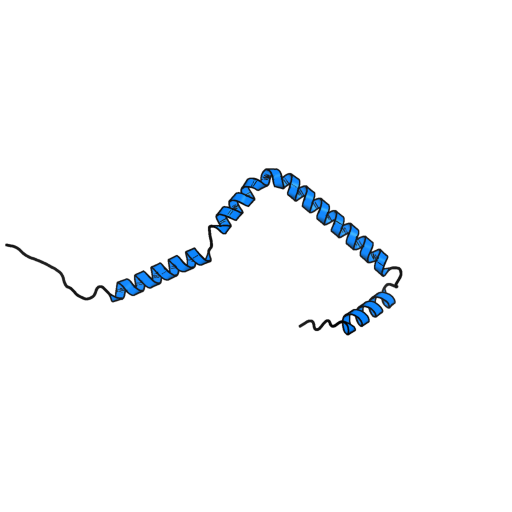 59.798 1.00 41.66 95 GLU A N 1
ATOM 717 C CA . GLU A 1 95 ? -2.280 -53.544 60.378 1.00 41.66 95 GLU A CA 1
ATOM 718 C C . GLU A 1 95 ? -2.209 -53.995 61.855 1.00 41.66 95 GLU A C 1
ATOM 720 O O . GLU A 1 95 ? -1.474 -54.899 62.245 1.00 41.66 95 GLU A O 1
ATOM 725 N N . THR A 1 96 ? -3.191 -53.468 62.593 1.00 41.59 96 THR A N 1
ATOM 726 C CA . THR A 1 96 ? -4.088 -54.185 63.518 1.00 41.59 96 THR A CA 1
ATOM 727 C C . THR A 1 96 ? -3.600 -54.669 64.888 1.00 41.59 96 THR A C 1
ATOM 729 O O . THR A 1 96 ? -2.867 -55.636 65.033 1.00 41.59 96 THR A O 1
ATOM 732 N N . ALA A 1 97 ? -4.280 -54.093 65.886 1.00 41.09 97 ALA A N 1
ATOM 733 C CA . ALA A 1 97 ? -5.255 -54.778 66.743 1.00 41.09 97 ALA A CA 1
ATOM 734 C C . ALA A 1 97 ? -4.905 -54.985 68.221 1.00 41.09 97 ALA A C 1
ATOM 736 O O . ALA A 1 97 ? -3.806 -55.360 68.605 1.00 41.09 97 ALA A O 1
ATOM 737 N N . ALA A 1 98 ? -6.002 -54.866 68.977 1.00 38.91 98 ALA A N 1
ATOM 738 C CA . ALA A 1 98 ? -6.339 -55.594 70.191 1.00 38.91 98 ALA A CA 1
ATOM 739 C C . ALA A 1 98 ? -5.934 -54.969 71.537 1.00 38.91 98 ALA A C 1
ATOM 741 O O . ALA A 1 98 ? -4.810 -55.080 72.000 1.00 38.91 98 ALA A O 1
ATOM 742 N N . ALA A 1 99 ? -6.964 -54.396 72.170 1.00 42.69 99 ALA A N 1
ATOM 743 C CA . ALA A 1 99 ? -7.461 -54.795 73.488 1.00 42.69 99 ALA A CA 1
ATOM 744 C C . ALA A 1 99 ? -6.479 -54.811 74.674 1.00 42.69 99 ALA A C 1
ATOM 746 O O . ALA A 1 99 ? -5.713 -55.757 74.829 1.00 42.69 99 ALA A O 1
ATOM 747 N N . ALA A 1 100 ? -6.643 -53.837 75.577 1.00 36.59 100 ALA A N 1
ATOM 748 C CA . ALA A 1 100 ? -6.896 -54.019 77.017 1.00 36.59 100 ALA A CA 1
ATOM 749 C C . ALA A 1 100 ? -7.027 -52.647 77.694 1.00 36.59 100 ALA A C 1
ATOM 751 O O . ALA A 1 100 ? -6.163 -51.782 77.428 1.00 36.59 100 ALA A O 1
#

Sequence (100 aa):
MFNIGLGELLFVAILVLIFIGPERLPQVLRQIGEVVYKLRQMAAQLSNEFGEDLEPIRELQTLAGNLDPRRQIGRVLDVSADAAAGSAGTAAKPETAAAA

Secondary structure (DSSP, 8-state):
-----HHHHHHHHHHHHHHH-TTHHHHHHHHHHHHHHHHHHHHHHHHHHTTTT-HHHHHHHHHHHHS-HHHHHHHHHHHHHHHHHHHTS--S--------